Protein AF-A0A7C1XU34-F1 (afdb_monomer)

pLDDT: mean 89.06, std 16.56, range [38.44, 98.75]

Foldseek 3Di:
DLQVLLQLLLVLLLVLLVCLVVVVLVCQCVCVVVSCVVNVVPDDCPLFLSQLSNQLSVLSNVCSVVVNPQDPPDDSNCSSVVSNQSSVCSNVVHDHPDVVSCVRRTPPDDPPDDDPPDD

Mean predicted aligned error: 5.74 Å

Secondary structure (DSSP, 8-state):
-HHHHHHHHHHHHHHHHHHHHTT-GGGTTTTHHHHHHHHTTTS-TTSHHHHHHHHHHHHHHHHHHTTTSS-TT--GGGHHHHHHHHHHHHHHT-----HHHHHHH-TT-----------

Structure (mmCIF, N/CA/C/O backbone):
data_AF-A0A7C1XU34-F1
#
_entry.id   AF-A0A7C1XU34-F1
#
loop_
_atom_site.group_PDB
_atom_site.id
_atom_site.type_symbol
_atom_site.label_atom_id
_atom_site.label_alt_id
_atom_site.label_comp_id
_atom_site.label_asym_id
_atom_site.label_entity_id
_atom_site.label_seq_id
_atom_site.pdbx_PDB_ins_code
_atom_site.Cartn_x
_atom_site.Cartn_y
_atom_site.Cartn_z
_atom_site.occupancy
_atom_site.B_iso_or_equiv
_atom_site.auth_seq_id
_atom_site.auth_comp_id
_atom_site.auth_asym_id
_atom_site.auth_atom_id
_atom_site.pdbx_PDB_model_num
ATOM 1 N N . MET A 1 1 ? 3.729 -8.753 -18.789 1.00 50.91 1 MET A N 1
ATOM 2 C CA . MET A 1 1 ? 4.411 -9.210 -17.562 1.00 50.91 1 MET A CA 1
ATOM 3 C C . MET A 1 1 ? 4.471 -8.108 -16.505 1.00 50.91 1 MET A C 1
ATOM 5 O O . MET A 1 1 ? 3.938 -8.359 -15.441 1.00 50.91 1 MET A O 1
ATOM 9 N N . LYS A 1 2 ? 4.934 -6.871 -16.790 1.00 59.91 2 LYS A N 1
ATOM 10 C CA . LYS A 1 2 ? 4.867 -5.751 -15.812 1.00 59.91 2 LYS A CA 1
ATOM 11 C C . LYS A 1 2 ? 3.477 -5.512 -15.187 1.00 59.91 2 LYS A C 1
ATOM 13 O O . LYS A 1 2 ? 3.383 -5.260 -13.994 1.00 59.91 2 LYS A O 1
ATOM 18 N N . ASN A 1 3 ? 2.404 -5.665 -15.968 1.00 82.19 3 ASN A N 1
ATOM 19 C CA . ASN A 1 3 ? 1.040 -5.459 -15.463 1.00 82.19 3 ASN A CA 1
ATOM 20 C C . ASN A 1 3 ? 0.565 -6.527 -14.466 1.00 82.19 3 ASN A C 1
ATOM 22 O O . ASN A 1 3 ? -0.354 -6.249 -13.713 1.00 82.19 3 ASN A O 1
ATOM 26 N N . GLU A 1 4 ? 1.142 -7.733 -14.458 1.00 95.06 4 GLU A N 1
ATOM 27 C CA . GLU A 1 4 ? 0.662 -8.809 -13.579 1.00 95.06 4 GLU A CA 1
ATOM 28 C C . GLU A 1 4 ? 1.117 -8.586 -12.136 1.00 95.06 4 GLU A C 1
ATOM 30 O O . GLU A 1 4 ? 0.281 -8.525 -11.243 1.00 95.06 4 GLU A O 1
ATOM 35 N N . ALA A 1 5 ? 2.414 -8.344 -11.920 1.00 96.38 5 ALA A N 1
ATOM 36 C CA . ALA A 1 5 ? 2.938 -7.987 -10.600 1.00 96.38 5 ALA A CA 1
ATOM 37 C C . ALA A 1 5 ? 2.281 -6.714 -10.043 1.00 96.38 5 ALA A C 1
ATOM 39 O O . ALA A 1 5 ? 1.947 -6.653 -8.861 1.00 96.38 5 ALA A O 1
ATOM 40 N N . ALA A 1 6 ? 2.074 -5.709 -10.905 1.00 97.31 6 ALA A N 1
ATOM 41 C CA . ALA A 1 6 ? 1.376 -4.482 -10.538 1.00 97.31 6 ALA A CA 1
ATOM 42 C C . ALA A 1 6 ? -0.056 -4.767 -10.066 1.00 97.31 6 ALA A C 1
ATOM 44 O O . ALA A 1 6 ? -0.470 -4.231 -9.044 1.00 97.31 6 ALA A O 1
ATOM 45 N N . GLU A 1 7 ? -0.793 -5.625 -10.776 1.00 98.06 7 GLU A N 1
ATOM 46 C CA . GLU A 1 7 ? -2.173 -5.964 -10.424 1.00 98.06 7 GLU A CA 1
ATOM 47 C C . GLU A 1 7 ? -2.266 -6.791 -9.137 1.00 98.06 7 GLU A C 1
ATOM 49 O O . GLU A 1 7 ? -3.172 -6.558 -8.340 1.00 98.06 7 GLU A O 1
ATOM 54 N N . ILE A 1 8 ? -1.333 -7.723 -8.904 1.00 98.25 8 ILE A N 1
ATOM 55 C CA . ILE A 1 8 ? -1.276 -8.515 -7.663 1.00 98.25 8 ILE A CA 1
ATOM 56 C C . ILE A 1 8 ? -1.110 -7.583 -6.457 1.00 98.25 8 ILE A C 1
ATOM 58 O O . ILE A 1 8 ? -1.913 -7.631 -5.525 1.00 98.25 8 ILE A O 1
ATOM 62 N N . LEU A 1 9 ? -0.110 -6.695 -6.496 1.00 98.25 9 LEU A N 1
ATOM 63 C CA . LEU A 1 9 ? 0.153 -5.776 -5.390 1.00 98.25 9 LEU A CA 1
ATOM 64 C C . LEU A 1 9 ? -0.958 -4.725 -5.236 1.00 98.25 9 LEU A C 1
ATOM 66 O O . LEU A 1 9 ? -1.373 -4.436 -4.117 1.00 98.25 9 LEU A O 1
ATOM 70 N N . ALA A 1 10 ? -1.487 -4.189 -6.341 1.00 98.44 10 ALA A N 1
ATOM 71 C CA . ALA A 1 10 ? -2.591 -3.230 -6.313 1.00 98.44 10 ALA A CA 1
ATOM 72 C C . ALA A 1 10 ? -3.847 -3.817 -5.648 1.00 98.44 10 ALA A C 1
ATOM 74 O O . ALA A 1 10 ? -4.435 -3.169 -4.785 1.00 98.44 10 ALA A O 1
ATOM 75 N N . LYS A 1 11 ? -4.223 -5.056 -5.995 1.00 98.50 11 LYS A N 1
ATOM 76 C CA . LYS A 1 11 ? -5.366 -5.738 -5.371 1.00 98.50 11 LYS A CA 1
ATOM 77 C C . LYS A 1 11 ? -5.164 -5.965 -3.883 1.00 98.50 11 LYS A C 1
ATOM 79 O O . LYS A 1 11 ? -6.091 -5.732 -3.120 1.00 98.50 11 LYS A O 1
ATOM 84 N N . ALA A 1 12 ? -3.970 -6.377 -3.467 1.00 98.56 12 ALA A N 1
ATOM 85 C CA . ALA A 1 12 ? -3.688 -6.596 -2.053 1.00 98.56 12 ALA A CA 1
ATOM 86 C C . ALA A 1 12 ? -3.825 -5.300 -1.230 1.00 98.56 12 ALA A C 1
ATOM 88 O O . ALA A 1 12 ? -4.454 -5.295 -0.176 1.00 98.56 12 ALA A O 1
ATOM 89 N N . LEU A 1 13 ? -3.330 -4.172 -1.754 1.00 98.69 13 LEU A N 1
ATOM 90 C CA . LEU A 1 13 ? -3.511 -2.859 -1.121 1.00 98.69 13 LEU A CA 1
ATOM 91 C C . LEU A 1 13 ? -4.990 -2.445 -1.031 1.00 98.69 13 LEU A C 1
ATOM 93 O O . LEU A 1 13 ? -5.408 -1.833 -0.047 1.00 98.69 13 LEU A O 1
ATOM 97 N N . GLU A 1 14 ? -5.791 -2.755 -2.051 1.00 98.75 14 GLU A N 1
ATOM 98 C CA . GLU A 1 14 ? -7.232 -2.484 -2.054 1.00 98.75 14 GLU A CA 1
ATOM 99 C C . GLU A 1 14 ? -8.007 -3.386 -1.084 1.00 98.75 14 GLU A C 1
ATOM 101 O O . GLU A 1 14 ? -8.924 -2.907 -0.414 1.00 98.75 14 GLU A O 1
ATOM 106 N N . GLU A 1 15 ? -7.636 -4.663 -0.985 1.00 98.62 15 GLU A N 1
ATOM 107 C CA . GLU A 1 15 ? -8.190 -5.622 -0.022 1.00 98.62 15 GLU A CA 1
ATOM 108 C C . GLU A 1 15 ? -7.960 -5.136 1.417 1.00 98.62 15 GLU A C 1
ATOM 110 O O . GLU A 1 15 ? -8.911 -5.050 2.197 1.00 98.62 15 GLU A O 1
ATOM 115 N N . ASP A 1 16 ? -6.746 -4.690 1.737 1.00 98.62 16 ASP A N 1
ATOM 116 C CA . ASP A 1 16 ? -6.415 -4.145 3.057 1.00 98.62 16 ASP A CA 1
ATOM 117 C C . ASP A 1 16 ? -7.124 -2.813 3.347 1.00 98.62 16 ASP A C 1
ATOM 119 O O . ASP A 1 16 ? -7.523 -2.532 4.483 1.00 98.62 16 ASP A O 1
ATOM 123 N N . ALA A 1 17 ? -7.351 -1.992 2.317 1.00 98.69 17 ALA A N 1
ATOM 124 C CA . ALA A 1 17 ? -8.153 -0.777 2.446 1.00 98.69 17 ALA A CA 1
ATOM 125 C C . ALA A 1 17 ? -9.597 -1.100 2.841 1.00 98.69 17 ALA A C 1
ATOM 127 O O . ALA A 1 17 ? -10.145 -0.461 3.744 1.00 98.69 17 ALA A O 1
ATOM 128 N N . ILE A 1 18 ? -10.189 -2.118 2.213 1.00 98.56 18 ILE A N 1
ATOM 129 C CA . ILE A 1 18 ? -11.527 -2.612 2.552 1.00 98.56 18 ILE A CA 1
ATOM 130 C C . ILE A 1 18 ? -11.545 -3.196 3.967 1.00 98.56 18 ILE A C 1
ATOM 132 O O . ILE A 1 18 ? -12.479 -2.911 4.722 1.00 98.56 18 ILE A O 1
ATOM 136 N N . ALA A 1 19 ? -10.527 -3.972 4.343 1.00 98.25 19 ALA A N 1
ATOM 137 C CA . ALA A 1 19 ? -10.405 -4.554 5.675 1.00 98.25 19 ALA A CA 1
ATOM 138 C C . ALA A 1 19 ? -10.406 -3.470 6.761 1.00 98.25 19 ALA A C 1
ATOM 140 O O . ALA A 1 19 ? -11.237 -3.507 7.674 1.00 98.25 19 ALA A O 1
ATOM 141 N N . GLN A 1 20 ? -9.564 -2.440 6.615 1.00 97.94 20 GLN A N 1
ATOM 142 C CA . GLN A 1 20 ? -9.514 -1.345 7.581 1.00 97.94 20 GLN A CA 1
ATOM 143 C C . GLN A 1 20 ? -10.856 -0.606 7.688 1.00 97.94 20 GLN A C 1
ATOM 145 O O . GLN A 1 20 ? -11.329 -0.330 8.792 1.00 97.94 20 GLN A O 1
ATOM 150 N N . GLU A 1 21 ? -11.464 -0.258 6.554 1.00 98.12 21 GLU A N 1
ATOM 151 C CA . GLU A 1 21 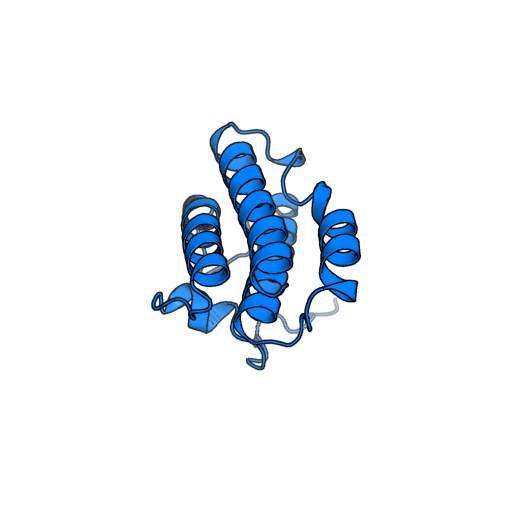? -12.729 0.488 6.511 1.00 98.12 21 GLU A CA 1
ATOM 152 C C . GLU A 1 21 ? -13.909 -0.314 7.064 1.00 98.12 21 GLU A C 1
ATOM 154 O O . GLU A 1 21 ? -14.828 0.264 7.645 1.00 98.12 21 GLU A O 1
ATOM 159 N N . SER A 1 22 ? -13.854 -1.639 6.941 1.00 97.94 22 SER A N 1
ATOM 160 C CA . SER A 1 22 ? -14.839 -2.563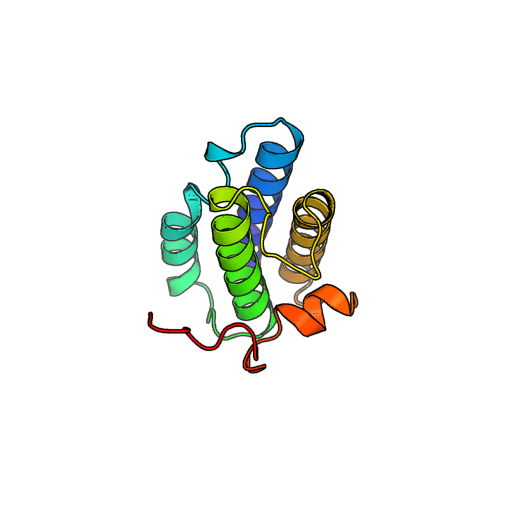 7.509 1.00 97.94 22 SER A CA 1
ATOM 161 C C . SER A 1 22 ? -14.607 -2.844 8.998 1.00 97.94 22 SER A C 1
ATOM 163 O O . SER A 1 22 ? -15.433 -3.493 9.634 1.00 97.94 22 SER A O 1
ATOM 165 N N . GLY A 1 23 ? -13.507 -2.342 9.571 1.00 97.06 23 GLY A N 1
ATOM 166 C CA . GLY A 1 23 ? -13.127 -2.573 10.964 1.00 97.06 23 GLY A CA 1
ATOM 167 C C . GLY A 1 23 ? -12.398 -3.897 11.212 1.00 97.06 23 GLY A C 1
ATOM 168 O O . GLY A 1 23 ? -12.093 -4.198 12.364 1.00 97.06 23 GLY A O 1
ATOM 169 N N . ASN A 1 24 ? -12.067 -4.651 10.163 1.00 97.25 24 ASN A N 1
ATOM 170 C CA . ASN A 1 24 ? -11.311 -5.900 10.238 1.00 97.25 24 ASN A CA 1
ATOM 171 C C . ASN A 1 24 ? -9.807 -5.597 10.264 1.00 97.25 24 ASN A C 1
ATOM 173 O O . ASN A 1 24 ? -9.077 -5.870 9.317 1.00 97.25 24 ASN A O 1
ATOM 177 N N . ILE A 1 25 ? -9.348 -4.948 11.333 1.00 95.81 25 ILE A N 1
ATOM 178 C CA . ILE A 1 25 ? -7.962 -4.462 11.425 1.00 95.81 25 ILE A CA 1
ATOM 179 C C . ILE A 1 25 ? -6.946 -5.613 11.392 1.00 95.81 25 ILE A C 1
ATOM 181 O O . ILE A 1 25 ? -5.867 -5.441 10.834 1.00 95.81 25 ILE A O 1
ATOM 185 N N . ASP A 1 26 ? -7.318 -6.775 11.933 1.00 94.88 26 ASP A N 1
ATOM 186 C CA . ASP A 1 26 ? -6.467 -7.971 12.000 1.00 94.88 26 ASP A CA 1
ATOM 187 C C . ASP A 1 26 ? -6.183 -8.595 10.620 1.00 94.88 26 ASP A C 1
ATOM 189 O O . ASP A 1 26 ? -5.247 -9.381 10.489 1.00 94.88 26 ASP A O 1
ATOM 193 N N . ASP A 1 27 ? -6.959 -8.236 9.590 1.00 96.88 27 ASP A N 1
ATOM 194 C CA . ASP A 1 27 ? -6.765 -8.737 8.224 1.00 96.88 27 ASP A CA 1
ATOM 195 C C . ASP A 1 27 ? -5.695 -7.931 7.455 1.00 96.88 27 ASP A C 1
ATOM 197 O O . ASP A 1 27 ? -5.200 -8.397 6.428 1.00 96.88 27 ASP A O 1
ATOM 201 N N . ILE A 1 28 ? -5.309 -6.740 7.941 1.00 97.75 28 ILE A N 1
ATOM 202 C CA . ILE A 1 28 ? -4.319 -5.875 7.278 1.00 97.75 28 ILE A CA 1
ATOM 203 C C . ILE A 1 28 ? -2.952 -6.567 7.270 1.00 97.75 28 ILE A C 1
ATOM 205 O O . ILE A 1 28 ? -2.392 -6.885 8.318 1.00 97.75 28 ILE A O 1
ATOM 209 N N . GLY A 1 29 ? -2.382 -6.745 6.081 1.00 96.38 29 GLY A N 1
ATOM 210 C CA . GLY A 1 29 ? -1.072 -7.353 5.873 1.00 96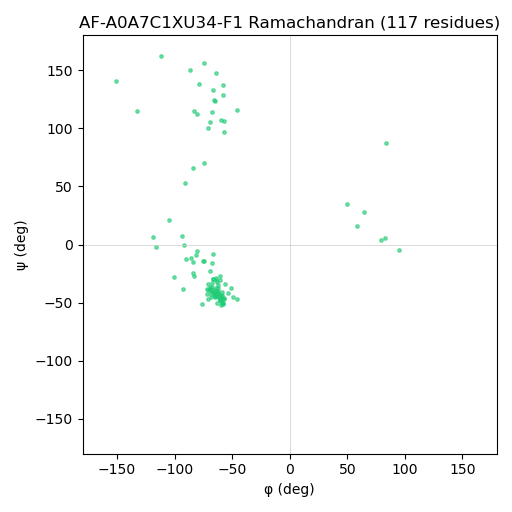.38 29 GLY A CA 1
ATOM 211 C C . GLY A 1 29 ? -1.059 -8.872 5.937 1.00 96.38 29 GLY A C 1
ATOM 212 O O . GLY A 1 29 ? 0.014 -9.458 5.804 1.00 96.38 29 GLY A O 1
ATOM 213 N N . LEU A 1 30 ? -2.213 -9.532 6.089 1.00 96.88 30 LEU A N 1
ATOM 214 C CA . LEU A 1 30 ? -2.279 -10.993 6.189 1.00 96.88 30 LEU A CA 1
ATOM 215 C C . LEU A 1 30 ? -1.636 -11.685 4.977 1.00 96.88 30 LEU A C 1
ATOM 217 O O . LEU A 1 30 ? -1.020 -12.739 5.111 1.00 96.88 30 LEU A O 1
ATOM 221 N N . ARG A 1 31 ? -1.757 -11.069 3.796 1.00 97.38 31 ARG A N 1
ATOM 222 C CA . ARG A 1 31 ? -1.223 -11.579 2.525 1.00 97.38 31 ARG A CA 1
ATOM 223 C C . ARG A 1 31 ? 0.166 -11.049 2.169 1.00 97.38 31 ARG A C 1
ATOM 225 O O . ARG A 1 31 ? 0.615 -11.281 1.051 1.00 97.38 31 ARG A O 1
ATOM 232 N N . TRP A 1 32 ? 0.836 -10.316 3.059 1.00 97.31 32 TRP A N 1
ATOM 233 C CA . TRP A 1 32 ? 2.080 -9.617 2.722 1.00 97.31 32 TRP A CA 1
ATOM 234 C C . TRP A 1 32 ? 3.166 -10.574 2.204 1.00 97.31 32 TRP A C 1
ATOM 236 O O . TRP A 1 32 ? 3.701 -10.359 1.114 1.00 97.31 32 TRP A O 1
ATOM 246 N N . ASP A 1 33 ? 3.439 -11.661 2.937 1.00 96.81 33 ASP A N 1
ATOM 247 C CA . ASP A 1 33 ? 4.472 -12.646 2.570 1.00 96.81 33 ASP A CA 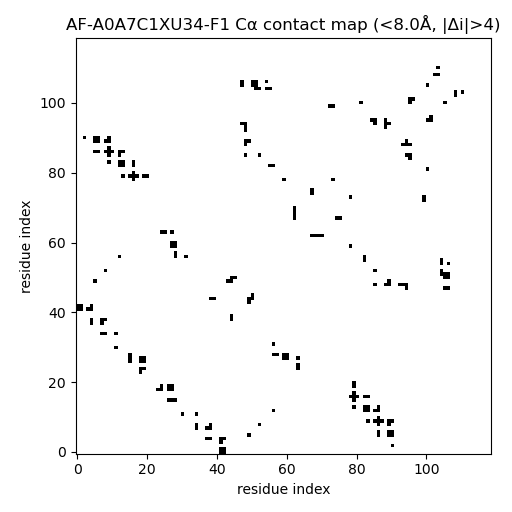1
ATOM 248 C C . ASP A 1 33 ? 4.120 -13.384 1.270 1.00 96.81 33 ASP A C 1
ATOM 250 O O . ASP A 1 33 ? 4.981 -13.573 0.406 1.00 96.81 33 ASP A O 1
ATOM 254 N N . ASP A 1 34 ? 2.846 -13.754 1.109 1.00 97.94 34 ASP A N 1
ATOM 255 C CA . ASP A 1 34 ? 2.343 -14.436 -0.085 1.00 97.94 34 ASP A CA 1
ATOM 256 C C . ASP A 1 34 ? 2.498 -13.546 -1.323 1.00 97.94 34 ASP A C 1
ATOM 258 O O . ASP A 1 34 ? 3.095 -13.953 -2.320 1.00 97.94 34 ASP A O 1
ATOM 262 N N . VAL A 1 35 ? 2.044 -12.292 -1.242 1.00 97.88 35 VAL A N 1
ATOM 263 C CA . VAL A 1 35 ? 2.147 -11.330 -2.345 1.00 97.88 35 VAL A CA 1
ATOM 264 C C . VAL A 1 35 ? 3.603 -11.034 -2.676 1.00 97.88 35 VAL A C 1
ATOM 266 O O . VAL A 1 35 ? 3.955 -10.996 -3.855 1.00 97.88 35 VAL A O 1
ATOM 269 N N . TYR A 1 36 ? 4.469 -10.871 -1.672 1.00 96.44 36 TYR A N 1
ATOM 270 C CA . TYR A 1 36 ? 5.897 -10.684 -1.907 1.00 96.44 36 TYR A CA 1
ATOM 271 C C . TYR A 1 36 ? 6.496 -11.869 -2.681 1.00 96.44 36 TYR A C 1
ATOM 273 O O . TYR A 1 36 ? 7.181 -11.669 -3.687 1.00 96.44 36 TYR A O 1
ATOM 281 N N . ALA A 1 37 ? 6.186 -13.104 -2.278 1.00 96.81 37 ALA A N 1
ATOM 282 C CA . ALA A 1 37 ? 6.637 -14.306 -2.974 1.00 96.81 37 ALA A CA 1
ATOM 283 C C . ALA A 1 37 ? 6.078 -14.418 -4.407 1.00 96.81 37 ALA A C 1
ATOM 285 O O . ALA A 1 37 ? 6.807 -14.835 -5.310 1.00 96.81 37 ALA A O 1
ATOM 286 N N . GLU A 1 38 ? 4.821 -14.020 -4.631 1.00 96.50 38 GLU A N 1
ATOM 287 C CA . GLU A 1 38 ? 4.165 -14.025 -5.946 1.00 96.50 38 GLU A CA 1
ATOM 288 C C . GLU A 1 38 ? 4.786 -13.016 -6.929 1.00 96.50 38 GLU A C 1
ATOM 290 O O . GLU A 1 38 ? 4.968 -13.334 -8.107 1.00 96.50 38 GLU A O 1
ATOM 295 N N . ILE A 1 39 ? 5.141 -11.806 -6.474 1.00 96.06 39 ILE A N 1
ATOM 296 C CA . ILE A 1 39 ? 5.653 -10.747 -7.363 1.00 96.06 39 ILE A CA 1
ATOM 297 C C . ILE A 1 39 ? 7.154 -10.858 -7.654 1.00 96.06 39 ILE A C 1
ATOM 299 O O . ILE A 1 39 ? 7.590 -10.431 -8.725 1.00 96.06 39 ILE A O 1
ATOM 303 N N . LEU A 1 40 ? 7.945 -11.445 -6.746 1.00 94.06 40 LEU A N 1
ATOM 304 C CA . LEU A 1 40 ? 9.399 -11.604 -6.893 1.00 94.06 40 LEU A CA 1
ATOM 305 C C . LEU A 1 40 ? 9.858 -12.199 -8.242 1.00 94.06 40 LEU A C 1
ATOM 307 O O . LEU A 1 40 ? 10.807 -11.669 -8.821 1.00 94.06 40 LEU A O 1
ATOM 311 N N . PRO A 1 41 ? 9.244 -13.272 -8.784 1.00 94.81 41 PRO A N 1
ATOM 312 C CA . PRO A 1 41 ? 9.640 -13.811 -10.087 1.00 94.81 41 PRO A CA 1
ATOM 313 C C . PRO A 1 41 ? 9.166 -12.966 -11.282 1.00 94.81 41 PRO A C 1
ATOM 315 O O . PRO A 1 41 ? 9.636 -13.182 -12.400 1.00 94.81 41 PRO A O 1
ATOM 318 N N . LEU A 1 42 ? 8.231 -12.033 -11.079 1.00 92.75 42 LEU A N 1
ATOM 319 C CA . LEU A 1 42 ? 7.570 -11.271 -12.143 1.00 92.75 42 LEU A CA 1
ATOM 320 C C . LEU A 1 42 ? 8.144 -9.862 -12.327 1.00 92.75 42 LEU A C 1
ATOM 322 O O . LEU A 1 42 ? 8.057 -9.305 -13.426 1.00 92.75 42 LEU A O 1
ATOM 326 N N . GLN A 1 43 ? 8.692 -9.273 -11.263 1.00 92.44 43 GLN A N 1
ATOM 327 C CA . GLN A 1 43 ? 9.088 -7.872 -11.231 1.00 92.44 43 GLN A CA 1
ATOM 328 C C . GLN A 1 43 ? 10.256 -7.635 -10.273 1.00 92.44 43 GLN A C 1
ATOM 330 O O . GLN A 1 43 ? 10.298 -8.162 -9.164 1.00 92.44 43 GLN A O 1
ATOM 335 N N . ASP A 1 44 ? 11.181 -6.766 -10.682 1.00 89.94 44 ASP A N 1
ATOM 336 C CA . ASP A 1 44 ? 12.182 -6.223 -9.771 1.00 89.94 44 ASP A CA 1
ATOM 337 C C . ASP A 1 44 ? 11.489 -5.284 -8.774 1.00 89.94 44 ASP A C 1
ATOM 339 O O . ASP A 1 44 ? 11.080 -4.174 -9.129 1.00 89.94 44 ASP A O 1
ATOM 343 N N . VAL A 1 45 ? 11.338 -5.751 -7.532 1.00 88.44 45 VAL A N 1
ATOM 344 C CA . VAL A 1 45 ? 10.715 -5.008 -6.425 1.00 88.44 45 VAL A CA 1
ATOM 345 C C . VAL A 1 45 ? 11.533 -3.790 -5.987 1.00 88.44 45 VAL A C 1
ATOM 347 O O . VAL A 1 45 ? 11.046 -2.988 -5.196 1.00 88.44 45 VAL A O 1
ATOM 350 N N . SER A 1 46 ? 12.756 -3.623 -6.504 1.00 88.38 46 SER A N 1
ATOM 351 C CA . SER A 1 46 ? 13.541 -2.401 -6.333 1.00 88.38 46 SER A CA 1
ATOM 352 C C . SER A 1 46 ? 13.149 -1.285 -7.310 1.00 88.38 46 SER A C 1
ATOM 354 O O . SER A 1 46 ? 13.578 -0.142 -7.122 1.00 88.38 46 SER A O 1
ATOM 356 N N . GLU A 1 47 ? 12.300 -1.564 -8.316 1.00 91.50 47 GLU A N 1
ATOM 357 C CA . GLU A 1 47 ? 11.714 -0.504 -9.140 1.00 91.50 47 GLU A CA 1
ATOM 358 C C . GLU A 1 47 ? 10.937 0.486 -8.245 1.00 91.50 47 GLU A C 1
ATOM 360 O O . GLU A 1 47 ? 10.201 0.059 -7.351 1.00 91.50 47 GLU A O 1
ATOM 365 N N . PRO A 1 48 ? 11.059 1.811 -8.468 1.00 93.38 48 PRO A N 1
ATOM 366 C CA . PRO A 1 48 ? 10.666 2.814 -7.477 1.00 93.38 48 PRO A CA 1
ATOM 367 C C . PRO A 1 48 ? 9.234 2.706 -6.943 1.00 93.38 48 PRO A C 1
ATOM 369 O O . PRO A 1 48 ? 9.030 2.858 -5.739 1.00 93.38 48 PRO A O 1
ATOM 372 N N . ILE A 1 49 ? 8.251 2.436 -7.810 1.00 95.25 49 ILE A N 1
ATOM 373 C CA . ILE A 1 49 ? 6.845 2.333 -7.397 1.00 95.25 49 ILE A CA 1
ATOM 374 C C . ILE A 1 49 ? 6.571 1.059 -6.590 1.00 95.25 49 ILE A C 1
ATOM 376 O O . ILE A 1 49 ? 5.852 1.117 -5.597 1.00 95.25 49 ILE A O 1
ATOM 380 N N . PHE A 1 50 ? 7.191 -0.069 -6.951 1.00 95.88 50 PHE A N 1
ATOM 381 C CA . PHE A 1 50 ? 7.067 -1.324 -6.206 1.00 95.88 50 PHE A CA 1
ATOM 382 C C . PHE A 1 50 ? 7.740 -1.215 -4.840 1.00 95.88 50 PHE A C 1
ATOM 384 O O . PHE A 1 50 ? 7.137 -1.566 -3.829 1.00 95.88 50 PHE A O 1
ATOM 391 N N . ALA A 1 51 ? 8.945 -0.646 -4.794 1.00 95.00 51 ALA A N 1
ATOM 392 C CA . ALA A 1 51 ? 9.653 -0.403 -3.545 1.00 95.00 51 ALA A CA 1
ATOM 393 C C . ALA A 1 51 ? 8.858 0.530 -2.614 1.00 95.00 51 ALA A C 1
ATOM 395 O O . ALA A 1 51 ? 8.713 0.232 -1.429 1.00 95.00 51 ALA A O 1
ATOM 396 N N . MET A 1 52 ? 8.295 1.623 -3.149 1.00 96.06 52 MET A N 1
ATOM 397 C CA . MET A 1 52 ? 7.439 2.540 -2.386 1.00 96.06 52 MET A CA 1
ATOM 398 C C . MET A 1 52 ? 6.174 1.846 -1.869 1.00 96.06 52 MET A C 1
ATOM 400 O O . MET A 1 52 ? 5.827 2.020 -0.704 1.00 96.06 52 MET A O 1
ATOM 404 N N . ALA A 1 53 ? 5.495 1.058 -2.706 1.00 97.38 53 ALA A N 1
ATOM 405 C CA . ALA A 1 53 ? 4.272 0.355 -2.327 1.00 97.38 53 ALA A CA 1
ATOM 406 C C . ALA A 1 53 ? 4.521 -0.708 -1.246 1.00 97.38 53 ALA A C 1
ATOM 408 O O . ALA A 1 53 ? 3.779 -0.762 -0.269 1.00 97.38 53 ALA A O 1
ATOM 409 N N . MET A 1 54 ? 5.601 -1.488 -1.359 1.00 96.94 54 MET A N 1
ATOM 410 C CA . MET A 1 54 ? 5.984 -2.462 -0.331 1.00 96.94 54 MET A CA 1
ATOM 411 C C . MET A 1 54 ? 6.378 -1.784 0.986 1.00 96.94 54 MET A C 1
ATOM 413 O O . MET A 1 54 ? 5.965 -2.234 2.051 1.00 96.94 54 MET A O 1
ATOM 417 N N . GLN A 1 55 ? 7.133 -0.681 0.926 1.00 95.38 55 GLN A N 1
ATOM 418 C CA . GLN A 1 55 ? 7.503 0.094 2.115 1.00 95.38 55 GLN A CA 1
ATOM 419 C C . GLN A 1 55 ? 6.282 0.740 2.784 1.00 95.38 55 GLN A C 1
ATOM 421 O O . GLN A 1 55 ? 6.197 0.792 4.011 1.00 95.38 55 GLN A O 1
ATOM 426 N N . PHE A 1 56 ? 5.336 1.240 1.988 1.00 97.50 56 PHE A N 1
ATOM 427 C CA . PHE A 1 56 ? 4.055 1.728 2.481 1.00 97.50 56 PHE A CA 1
ATOM 428 C C . PHE A 1 56 ? 3.278 0.620 3.193 1.00 97.50 56 PHE A C 1
ATOM 430 O O . PHE A 1 56 ? 2.804 0.839 4.305 1.00 97.50 56 PHE A O 1
ATOM 437 N N . TRP A 1 57 ? 3.183 -0.563 2.582 1.00 98.00 57 TRP A N 1
ATOM 438 C CA . TRP A 1 57 ? 2.425 -1.676 3.139 1.00 98.00 57 TRP A CA 1
ATOM 439 C C . TRP A 1 57 ? 3.020 -2.178 4.459 1.00 98.00 57 TRP A C 1
ATOM 441 O O . TRP A 1 57 ? 2.293 -2.309 5.437 1.00 98.00 57 TRP A O 1
ATOM 451 N N . ASP A 1 58 ? 4.345 -2.338 4.531 1.00 95.69 58 ASP A N 1
ATOM 452 C CA . ASP A 1 58 ? 5.063 -2.667 5.773 1.00 95.69 58 ASP A CA 1
ATOM 453 C C . ASP A 1 58 ? 4.795 -1.629 6.880 1.00 95.69 58 ASP A C 1
ATOM 455 O O . ASP A 1 58 ? 4.422 -1.970 8.003 1.00 95.69 58 ASP A O 1
ATOM 459 N N . GLY A 1 59 ? 4.874 -0.337 6.540 1.00 95.38 59 GLY A N 1
ATOM 460 C CA . GLY A 1 59 ? 4.549 0.741 7.474 1.00 95.38 59 GLY A CA 1
ATOM 461 C C . GLY A 1 59 ? 3.084 0.745 7.921 1.00 95.38 59 GLY A C 1
ATOM 462 O O . GLY A 1 59 ? 2.790 1.151 9.043 1.00 95.38 59 GLY A O 1
ATOM 463 N N . TRP A 1 60 ? 2.159 0.294 7.073 1.00 97.44 60 TRP A N 1
ATOM 464 C CA . TRP A 1 60 ? 0.748 0.180 7.429 1.00 97.44 60 TRP A CA 1
ATOM 465 C C . TRP A 1 60 ? 0.511 -0.963 8.414 1.00 97.44 60 TRP A C 1
ATOM 467 O O . TRP A 1 60 ? -0.196 -0.768 9.402 1.00 97.44 60 TRP A O 1
ATOM 477 N N . VAL A 1 61 ? 1.154 -2.112 8.195 1.00 96.50 61 VAL A N 1
ATOM 478 C CA . VAL A 1 61 ? 1.126 -3.254 9.120 1.00 96.50 61 VAL A CA 1
ATOM 479 C C . VAL A 1 61 ? 1.715 -2.870 10.478 1.00 96.50 61 VAL A C 1
ATOM 481 O O . VAL A 1 61 ? 1.123 -3.156 11.518 1.00 96.50 61 VAL A O 1
ATOM 484 N N . ASP A 1 62 ? 2.845 -2.156 10.508 1.00 95.31 62 ASP A N 1
ATOM 485 C CA . ASP A 1 62 ? 3.388 -1.639 11.771 1.00 95.31 62 ASP A CA 1
ATOM 486 C C . ASP A 1 62 ? 2.415 -0.650 12.438 1.00 95.31 62 ASP A C 1
ATOM 488 O O . ASP A 1 62 ? 2.207 -0.695 13.654 1.00 95.31 62 ASP A O 1
ATOM 492 N N . ALA A 1 63 ? 1.754 0.209 11.656 1.00 95.69 63 ALA A N 1
ATOM 493 C CA . ALA A 1 63 ? 0.773 1.156 12.171 1.00 95.69 63 ALA A CA 1
ATOM 494 C C . ALA A 1 63 ? -0.462 0.487 12.773 1.00 95.69 63 ALA A C 1
ATOM 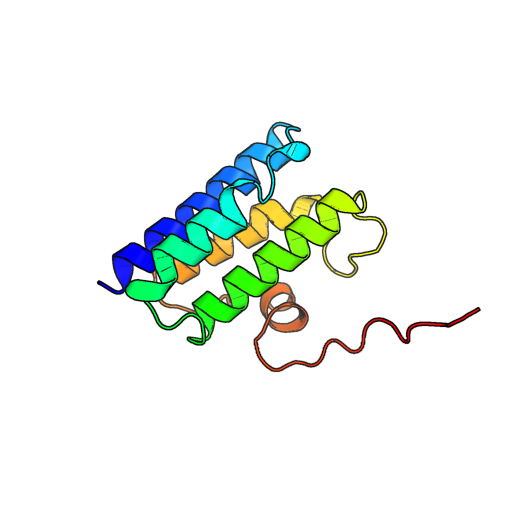496 O O . ALA A 1 63 ? -0.878 0.898 13.859 1.00 95.69 63 ALA A O 1
ATOM 497 N N . SER A 1 64 ? -1.043 -0.513 12.105 1.00 96.06 64 SER A N 1
ATOM 498 C CA . SER A 1 64 ? -2.216 -1.239 12.603 1.00 96.06 64 SER A CA 1
ATOM 499 C C . SER A 1 64 ? -1.883 -2.010 13.882 1.00 96.06 64 SER A C 1
ATOM 501 O O . SER A 1 64 ? -2.599 -1.864 14.874 1.00 96.06 64 SER A O 1
ATOM 503 N N . ASN A 1 65 ? -0.739 -2.704 13.914 1.00 94.19 65 ASN A N 1
ATOM 504 C CA . ASN A 1 65 ? -0.248 -3.440 15.084 1.00 94.19 65 ASN A CA 1
ATOM 505 C C . ASN A 1 65 ? -0.013 -2.547 16.313 1.00 94.19 65 ASN A C 1
ATOM 507 O O . ASN A 1 65 ? -0.103 -3.009 17.450 1.00 94.19 65 ASN A O 1
ATOM 511 N N . HIS A 1 66 ? 0.274 -1.262 16.096 1.00 94.00 66 HIS A N 1
ATOM 512 C CA . HIS A 1 66 ? 0.484 -0.273 17.155 1.00 94.00 66 HIS A CA 1
ATOM 513 C C . HIS A 1 66 ? -0.695 0.693 17.332 1.00 94.00 66 HIS A C 1
ATOM 515 O O . HIS A 1 66 ? -0.505 1.799 17.848 1.00 94.00 66 HIS A O 1
ATOM 521 N N . GLU A 1 67 ? -1.898 0.324 16.878 1.00 93.88 67 GLU A N 1
ATOM 522 C CA . GLU A 1 67 ? -3.118 1.132 17.008 1.00 93.88 67 GLU A CA 1
ATOM 523 C C . GLU A 1 67 ? -2.928 2.594 16.542 1.00 93.88 67 GLU A C 1
ATOM 525 O O . GLU A 1 67 ? -3.493 3.536 17.104 1.00 93.88 67 GLU A O 1
ATOM 530 N N . TRP A 1 68 ? -2.101 2.806 15.515 1.00 94.44 68 TRP A N 1
ATOM 531 C CA . TRP A 1 68 ? -1.745 4.107 14.937 1.00 94.44 68 TRP A CA 1
ATOM 532 C C . TRP A 1 68 ? -1.106 5.118 15.913 1.00 94.44 68 TRP A C 1
ATOM 534 O O . TRP A 1 68 ? -1.005 6.304 15.591 1.00 94.44 68 TRP A O 1
ATOM 544 N N . GLN A 1 69 ? -0.617 4.693 17.084 1.00 86.75 69 GLN A N 1
ATOM 545 C CA . GLN A 1 69 ? -0.161 5.607 18.144 1.00 86.75 69 GLN A CA 1
ATOM 546 C C . GLN A 1 69 ? 1.091 6.433 17.776 1.00 86.75 69 GLN A C 1
ATOM 548 O O . GLN A 1 69 ? 1.253 7.562 18.249 1.00 86.75 69 GLN A O 1
ATOM 553 N N . TYR A 1 70 ? 1.976 5.902 16.924 1.00 81.69 70 TYR A N 1
ATOM 554 C CA . TYR A 1 70 ? 3.304 6.488 16.653 1.00 81.69 70 TYR A CA 1
ATOM 555 C C . TYR A 1 70 ? 3.520 6.969 15.213 1.00 81.69 70 TYR A C 1
ATOM 557 O O . TYR A 1 70 ? 4.557 7.555 14.900 1.00 81.69 70 TYR A O 1
ATOM 565 N N . HIS A 1 71 ? 2.533 6.790 14.341 1.00 77.44 71 HIS A N 1
ATOM 566 C CA . HIS A 1 71 ? 2.711 6.896 12.894 1.00 77.44 71 HIS A CA 1
ATOM 567 C C . HIS A 1 71 ? 2.452 8.304 12.346 1.00 77.44 71 HIS A C 1
ATOM 569 O O . HIS A 1 71 ? 1.686 8.504 11.414 1.00 77.44 71 HIS A O 1
ATOM 575 N N . LYS A 1 72 ? 3.110 9.328 12.902 1.00 78.44 72 LYS A N 1
ATOM 576 C CA . LYS A 1 72 ? 3.069 10.681 12.316 1.00 78.44 72 LYS A CA 1
ATOM 577 C C . LYS A 1 72 ? 4.022 10.763 11.112 1.00 78.44 72 LYS A C 1
ATOM 579 O O . LYS A 1 72 ? 5.147 10.284 11.219 1.00 78.44 72 LYS A O 1
ATOM 584 N N . PRO A 1 73 ? 3.629 11.416 10.002 1.00 88.19 73 PRO A N 1
ATOM 585 C CA . PRO A 1 73 ? 2.466 12.301 9.857 1.00 88.19 73 PRO A CA 1
ATOM 586 C C . PRO A 1 73 ? 1.159 11.634 9.377 1.00 88.19 73 PRO A C 1
ATOM 588 O O . PRO A 1 73 ? 0.164 12.345 9.245 1.00 88.19 73 PRO A O 1
ATOM 591 N N . VAL A 1 74 ? 1.138 10.323 9.117 1.00 92.38 74 VAL A N 1
ATOM 592 C CA . VAL A 1 74 ? 0.004 9.628 8.481 1.00 92.38 74 VAL A CA 1
ATOM 593 C C . VAL A 1 74 ? -1.081 9.265 9.502 1.00 92.38 74 VAL A C 1
ATOM 595 O O . VAL A 1 74 ? -0.889 8.444 10.394 1.00 92.38 74 VAL A O 1
ATOM 598 N N . LYS A 1 75 ? -2.267 9.861 9.378 1.00 93.38 75 LYS A N 1
ATOM 599 C CA . LYS A 1 75 ? -3.415 9.528 10.237 1.00 93.38 75 LYS A CA 1
ATOM 600 C C . LYS A 1 75 ? -4.027 8.182 9.850 1.00 93.38 75 LYS A C 1
ATOM 602 O O . LYS A 1 75 ? -3.947 7.778 8.692 1.00 93.38 75 LYS A O 1
ATOM 607 N N . LYS A 1 76 ? -4.711 7.537 10.802 1.00 95.31 76 LYS A N 1
ATOM 608 C CA . LYS A 1 76 ? -5.414 6.258 10.609 1.00 95.31 76 LYS A CA 1
ATOM 609 C C . LYS A 1 76 ? -6.255 6.236 9.329 1.00 95.31 76 LYS A C 1
ATOM 611 O O . LYS A 1 76 ? -6.160 5.303 8.543 1.00 95.31 76 LYS A O 1
ATOM 616 N N . GLU A 1 77 ? -7.031 7.283 9.085 1.00 96.00 77 GLU A N 1
ATOM 617 C CA . GLU A 1 77 ? -7.973 7.354 7.964 1.00 96.00 77 GLU A CA 1
ATOM 618 C C . GLU A 1 77 ? -7.282 7.578 6.609 1.00 96.00 77 GLU A C 1
ATOM 620 O O . GLU A 1 77 ? -7.906 7.417 5.566 1.00 96.00 77 GLU A O 1
ATOM 625 N N . GLN A 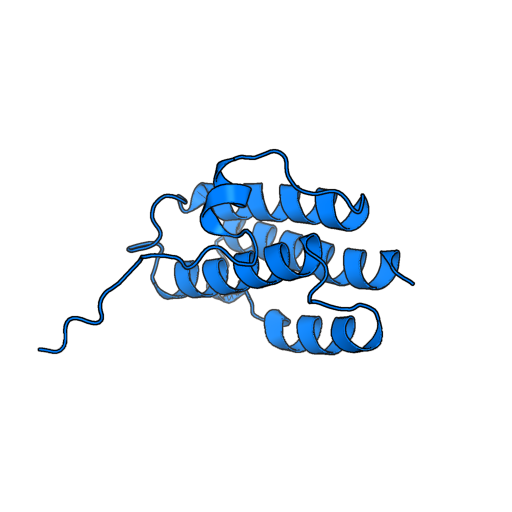1 78 ? -6.001 7.959 6.603 1.00 96.88 78 GLN A N 1
ATOM 626 C CA . GLN A 1 78 ? -5.258 8.231 5.373 1.00 96.88 78 GLN A CA 1
ATOM 627 C C . GLN A 1 78 ? -4.677 6.966 4.743 1.00 96.88 78 GLN A C 1
ATOM 629 O O . GLN A 1 78 ? -4.478 6.953 3.532 1.00 96.88 78 GLN A O 1
ATOM 634 N N . TRP A 1 79 ? -4.442 5.905 5.521 1.00 97.69 79 TRP A N 1
ATOM 635 C CA . TRP A 1 79 ? -3.853 4.669 5.003 1.00 97.69 79 TRP A CA 1
ATOM 636 C C . TRP A 1 79 ? -4.682 4.035 3.868 1.00 97.69 79 TRP A C 1
ATOM 638 O O . TRP A 1 79 ? -4.126 3.865 2.785 1.00 97.69 79 TRP A O 1
ATOM 648 N N . PRO A 1 80 ? -6.009 3.818 3.993 1.00 98.44 80 PRO A N 1
ATOM 649 C CA . PRO A 1 80 ? -6.815 3.259 2.899 1.00 98.44 80 PRO A CA 1
ATOM 650 C C . PRO A 1 80 ? -6.883 4.163 1.659 1.00 98.44 80 PRO A C 1
ATOM 652 O O . PRO A 1 80 ? -7.048 3.685 0.538 1.00 98.44 80 PRO A O 1
ATOM 655 N N . ILE A 1 81 ? -6.772 5.483 1.843 1.00 98.19 81 ILE A N 1
ATOM 656 C CA . ILE A 1 81 ? -6.760 6.456 0.739 1.00 98.19 81 ILE A CA 1
ATOM 657 C C . ILE A 1 81 ? -5.443 6.336 -0.033 1.00 98.19 81 ILE A C 1
ATOM 659 O O . ILE A 1 81 ? -5.440 6.250 -1.258 1.00 98.19 81 ILE A O 1
ATOM 663 N N . PHE A 1 82 ? -4.326 6.292 0.691 1.00 98.31 82 PHE A N 1
ATOM 664 C CA . PHE A 1 82 ? -2.988 6.169 0.122 1.00 98.31 82 PHE A CA 1
ATOM 665 C C . PHE A 1 82 ? -2.761 4.811 -0.545 1.00 98.31 82 PHE A C 1
ATOM 667 O O . PHE A 1 82 ? -2.141 4.754 -1.603 1.00 98.31 82 PHE A O 1
ATOM 674 N N . ALA A 1 83 ? -3.321 3.740 0.018 1.00 98.62 83 ALA A N 1
ATOM 675 C CA . ALA A 1 83 ? -3.302 2.407 -0.571 1.00 98.62 83 ALA A CA 1
ATOM 676 C C . ALA A 1 83 ? -3.927 2.385 -1.972 1.00 98.62 83 ALA A C 1
ATOM 678 O O . ALA A 1 83 ? -3.320 1.875 -2.911 1.00 98.62 83 ALA A O 1
ATOM 679 N N . ARG A 1 84 ? -5.101 3.011 -2.136 1.00 98.62 84 ARG A N 1
ATOM 680 C CA . ARG A 1 84 ? -5.774 3.115 -3.441 1.00 98.62 84 ARG A CA 1
ATOM 681 C C . ARG A 1 84 ? -5.018 4.007 -4.421 1.00 98.62 84 ARG A C 1
ATOM 683 O O . ARG A 1 84 ? -4.889 3.651 -5.585 1.00 98.62 84 ARG A O 1
ATOM 690 N N . GLU A 1 85 ? -4.451 5.120 -3.950 1.00 98.38 85 GLU A N 1
ATOM 691 C CA . GLU A 1 85 ? -3.594 5.968 -4.790 1.00 98.38 85 GLU A CA 1
ATOM 692 C C . GLU A 1 85 ? -2.382 5.183 -5.327 1.00 98.38 85 GLU A C 1
ATOM 694 O O . GLU A 1 85 ? -2.048 5.273 -6.511 1.00 98.38 85 GLU A O 1
ATOM 699 N N . LEU A 1 86 ? -1.740 4.371 -4.481 1.00 98.12 86 LEU A N 1
ATOM 700 C CA . LEU A 1 86 ? -0.625 3.515 -4.885 1.00 98.12 86 LEU A CA 1
ATOM 701 C C . LEU A 1 86 ? -1.066 2.374 -5.808 1.00 98.12 86 LEU A C 1
ATOM 703 O O . LEU A 1 86 ? -0.338 2.063 -6.748 1.00 98.12 86 LEU A O 1
ATOM 707 N N . ALA A 1 87 ? -2.249 1.793 -5.598 1.00 98.38 87 ALA A N 1
ATOM 708 C CA . ALA A 1 87 ? -2.829 0.795 -6.495 1.00 98.38 87 ALA A CA 1
ATOM 709 C C . ALA A 1 87 ? -3.015 1.354 -7.921 1.00 98.38 87 ALA A C 1
ATOM 711 O O . ALA A 1 87 ? -2.586 0.731 -8.896 1.00 98.38 87 ALA A O 1
ATOM 712 N N . ASP A 1 88 ? -3.555 2.569 -8.054 1.00 98.12 88 ASP A N 1
ATOM 713 C CA . ASP A 1 88 ? -3.696 3.250 -9.349 1.00 98.12 88 ASP A CA 1
ATOM 714 C C . ASP A 1 88 ? -2.336 3.564 -9.992 1.00 98.12 88 ASP A C 1
ATOM 716 O O . ASP A 1 88 ? -2.144 3.386 -11.202 1.00 98.12 88 ASP A O 1
ATOM 720 N N . CYS A 1 89 ? -1.366 3.989 -9.179 1.00 97.50 89 CYS A N 1
ATOM 721 C CA . CYS A 1 89 ? -0.001 4.264 -9.619 1.00 97.50 89 CYS A CA 1
ATOM 722 C C . CYS A 1 89 ? 0.718 3.004 -10.117 1.00 97.50 89 CYS A C 1
ATOM 724 O O . CYS A 1 89 ? 1.359 3.048 -11.168 1.00 97.50 89 CYS A O 1
ATOM 726 N N . LEU A 1 90 ? 0.573 1.874 -9.417 1.00 96.88 90 LEU A N 1
ATOM 727 C CA . LEU A 1 90 ? 1.112 0.574 -9.825 1.00 96.88 90 LEU A CA 1
ATOM 728 C C . LEU A 1 90 ? 0.562 0.162 -11.190 1.00 96.88 90 LEU A C 1
ATOM 730 O O . LEU A 1 90 ? 1.336 -0.138 -12.100 1.00 96.88 90 LEU A O 1
ATOM 734 N N . ARG A 1 91 ? -0.764 0.213 -11.362 1.00 96.12 91 ARG A N 1
ATOM 735 C CA . ARG A 1 91 ? -1.429 -0.141 -12.629 1.00 96.12 91 ARG A CA 1
ATOM 736 C C . ARG A 1 91 ? -1.021 0.766 -13.785 1.00 96.12 91 ARG A C 1
ATOM 738 O O . ARG A 1 91 ? -0.908 0.307 -14.920 1.00 96.12 91 ARG A O 1
ATOM 745 N N . SER A 1 92 ? -0.789 2.043 -13.496 1.00 94.94 92 SER A N 1
ATOM 746 C CA . SER A 1 92 ? -0.394 3.046 -14.491 1.00 94.94 92 SER A CA 1
ATOM 747 C C . SER A 1 92 ? 1.118 3.090 -14.740 1.00 94.94 92 SER A C 1
ATOM 749 O O . SER A 1 92 ? 1.564 3.733 -15.690 1.00 94.94 92 SER A O 1
ATOM 751 N N . GLY A 1 93 ? 1.920 2.425 -13.901 1.00 93.50 93 GLY A N 1
ATOM 752 C CA . GLY A 1 93 ? 3.381 2.499 -13.936 1.00 93.50 93 GLY A CA 1
ATOM 753 C C . GLY A 1 93 ? 3.929 3.895 -13.619 1.00 93.50 93 GLY A C 1
ATOM 754 O O . GLY A 1 93 ? 4.995 4.264 -14.113 1.00 93.50 93 GLY A O 1
ATOM 755 N N . THR A 1 94 ? 3.198 4.692 -12.839 1.00 94.62 94 THR A N 1
ATOM 756 C CA . THR A 1 94 ? 3.556 6.071 -12.476 1.00 94.62 94 THR A CA 1
ATOM 757 C C . THR A 1 94 ? 3.888 6.183 -10.993 1.00 94.62 94 THR A C 1
ATOM 759 O O . THR A 1 94 ? 3.517 5.328 -10.199 1.00 94.62 94 THR A O 1
ATOM 762 N N . MET A 1 95 ? 4.574 7.254 -10.596 1.00 95.44 95 MET A N 1
ATOM 763 C CA . MET A 1 95 ? 4.754 7.592 -9.179 1.00 95.44 95 MET A CA 1
ATOM 764 C C . MET A 1 95 ? 3.572 8.431 -8.672 1.00 95.44 95 MET A C 1
ATOM 766 O O . MET A 1 95 ? 3.022 9.207 -9.461 1.00 95.4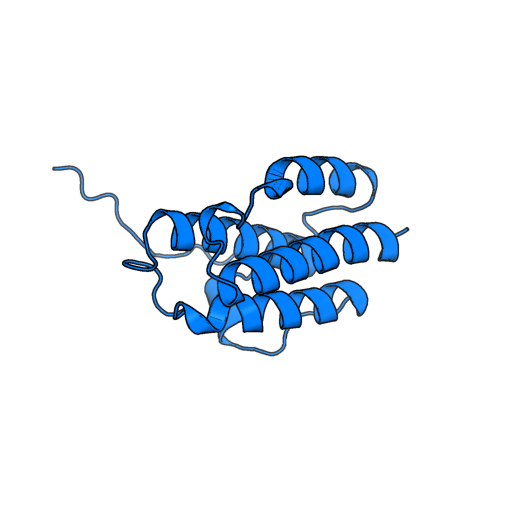4 95 MET A O 1
ATOM 770 N N . PRO A 1 96 ? 3.210 8.341 -7.378 1.00 95.56 96 PRO A N 1
ATOM 771 C CA . PRO A 1 96 ? 2.201 9.219 -6.798 1.00 95.56 96 PRO A CA 1
ATOM 772 C C . PRO A 1 96 ? 2.664 10.678 -6.827 1.00 95.56 96 PRO A C 1
ATOM 774 O O . PRO A 1 96 ? 3.851 10.972 -6.683 1.00 95.56 96 PRO A O 1
ATOM 777 N N . ALA A 1 97 ? 1.713 11.600 -6.982 1.00 93.75 97 ALA A N 1
ATOM 778 C CA . ALA A 1 97 ? 1.957 13.042 -6.876 1.00 93.75 97 ALA A CA 1
ATOM 779 C C . ALA A 1 97 ? 1.776 13.559 -5.437 1.00 93.75 97 ALA A C 1
ATOM 781 O O . ALA A 1 97 ? 2.149 14.691 -5.122 1.00 93.75 97 ALA A O 1
ATOM 782 N N . ASN A 1 98 ? 1.189 12.747 -4.555 1.00 94.38 98 ASN A N 1
ATOM 783 C CA . ASN A 1 98 ? 0.951 13.097 -3.168 1.00 94.38 98 ASN A CA 1
ATOM 784 C C . ASN A 1 98 ? 2.264 13.222 -2.387 1.00 94.38 98 ASN A C 1
ATOM 786 O O . ASN A 1 98 ? 2.981 12.251 -2.137 1.00 94.38 98 ASN A O 1
ATOM 790 N N . GLN A 1 99 ? 2.553 14.449 -1.954 1.00 92.94 99 GLN A N 1
ATOM 791 C CA . GLN A 1 99 ? 3.804 14.781 -1.284 1.00 92.94 99 GLN A CA 1
ATOM 792 C C . GLN A 1 99 ? 4.013 14.000 0.020 1.00 92.94 99 GLN A C 1
ATOM 794 O O . GLN A 1 99 ? 5.151 13.692 0.357 1.00 92.94 99 GLN A O 1
ATOM 799 N N . MET A 1 100 ? 2.943 13.632 0.736 1.00 91.56 100 MET A N 1
ATOM 800 C CA . MET A 1 100 ? 3.064 12.843 1.965 1.00 91.56 100 MET A CA 1
ATOM 801 C C . MET A 1 100 ? 3.535 11.416 1.669 1.00 91.56 100 MET A C 1
ATOM 803 O O . MET A 1 100 ? 4.428 10.924 2.356 1.00 91.56 100 MET A O 1
ATOM 807 N N . LEU A 1 101 ? 2.992 10.784 0.623 1.00 92.62 101 LEU A N 1
ATOM 808 C CA . LEU A 1 101 ? 3.454 9.474 0.158 1.00 92.62 101 LEU A CA 1
ATOM 809 C C . LEU A 1 101 ? 4.932 9.527 -0.244 1.00 92.62 101 LEU A C 1
ATOM 811 O O . LEU A 1 101 ? 5.737 8.714 0.210 1.00 92.62 101 LEU A O 1
ATOM 815 N N . ILE A 1 102 ? 5.301 10.544 -1.025 1.00 92.56 102 ILE A N 1
ATOM 816 C CA . ILE A 1 102 ? 6.682 10.761 -1.461 1.00 92.56 102 ILE A CA 1
ATOM 817 C C . ILE A 1 102 ? 7.609 10.967 -0.257 1.00 92.56 102 ILE A C 1
ATOM 819 O O . ILE A 1 102 ? 8.683 10.370 -0.190 1.00 92.56 102 ILE A O 1
ATOM 823 N N . ASP A 1 103 ? 7.231 11.816 0.695 1.00 90.06 103 ASP A N 1
ATOM 824 C CA . ASP A 1 103 ? 8.120 12.206 1.786 1.00 90.06 103 ASP A CA 1
ATOM 825 C C . ASP A 1 103 ? 8.376 11.083 2.789 1.00 90.06 103 ASP A C 1
ATOM 827 O O . ASP A 1 103 ? 9.480 11.015 3.339 1.00 90.06 103 ASP A O 1
ATOM 831 N N . VAL A 1 104 ? 7.376 10.229 3.019 1.00 89.75 104 VAL A N 1
ATOM 832 C CA . VAL A 1 104 ? 7.416 9.169 4.033 1.00 89.75 104 VAL A CA 1
ATOM 833 C C . VAL A 1 104 ? 7.909 7.840 3.455 1.00 89.75 104 VAL A C 1
ATOM 835 O O . VAL A 1 104 ? 8.677 7.152 4.125 1.00 89.75 104 VAL A O 1
ATOM 838 N N . PHE A 1 105 ? 7.527 7.498 2.219 1.00 91.75 105 PHE A N 1
ATOM 839 C CA . PHE A 1 105 ? 7.708 6.146 1.668 1.00 91.75 105 PHE A CA 1
ATOM 840 C C . PHE A 1 105 ? 8.596 6.073 0.416 1.00 91.75 105 PHE A C 1
ATOM 842 O O . PHE A 1 105 ? 8.709 5.011 -0.188 1.00 91.75 105 PHE A O 1
ATOM 849 N N . SER A 1 106 ? 9.243 7.167 -0.013 1.00 85.94 106 SER A N 1
ATOM 850 C CA . SER A 1 106 ? 10.174 7.077 -1.150 1.00 85.94 106 SER A CA 1
ATOM 851 C C . SER A 1 106 ? 11.414 6.233 -0.820 1.00 85.94 106 SER A C 1
ATOM 853 O O . SER A 1 106 ? 12.090 6.518 0.180 1.00 85.94 106 SER A O 1
ATOM 855 N N . PRO A 1 107 ? 11.811 5.302 -1.710 1.00 71.81 107 PRO A N 1
ATOM 856 C CA . PRO A 1 107 ? 13.031 4.521 -1.547 1.00 71.81 107 PRO A CA 1
ATOM 857 C C . PRO A 1 107 ? 14.255 5.442 -1.448 1.00 71.81 107 PRO A C 1
ATOM 859 O O . PRO A 1 107 ? 14.458 6.327 -2.278 1.00 71.81 107 PRO A O 1
ATOM 862 N N . GLY A 1 108 ? 15.087 5.254 -0.421 1.00 64.62 108 GLY A N 1
ATOM 863 C CA . GLY A 1 108 ? 16.346 5.995 -0.262 1.00 64.62 108 GLY A CA 1
ATOM 864 C C . GLY A 1 108 ? 16.293 7.241 0.629 1.00 64.62 108 GLY A C 1
ATOM 865 O O . GLY A 1 108 ? 17.351 7.796 0.941 1.00 64.62 108 GLY A O 1
ATOM 866 N N . ARG A 1 109 ? 15.124 7.654 1.142 1.00 53.94 109 ARG A N 1
ATOM 867 C CA . ARG A 1 109 ? 15.103 8.540 2.316 1.00 53.94 109 ARG A CA 1
ATOM 868 C C . ARG A 1 109 ? 15.306 7.699 3.573 1.00 53.94 109 ARG A C 1
ATOM 870 O O . ARG A 1 109 ? 14.437 6.930 3.962 1.00 53.94 109 ARG A O 1
ATOM 877 N N . ARG A 1 110 ? 16.451 7.868 4.247 1.00 42.25 110 ARG A N 1
ATOM 878 C CA . ARG A 1 110 ? 16.590 7.439 5.647 1.00 42.25 110 ARG A CA 1
ATOM 879 C C . ARG A 1 110 ? 15.550 8.207 6.452 1.00 42.25 110 ARG A C 1
ATOM 881 O O . ARG A 1 110 ? 15.725 9.403 6.683 1.00 42.25 110 ARG A O 1
ATOM 888 N N . THR A 1 111 ? 14.494 7.539 6.887 1.00 41.50 111 THR A N 1
ATOM 889 C CA . THR A 1 111 ? 13.638 8.041 7.954 1.00 41.50 111 THR A CA 1
ATOM 890 C C . THR A 1 111 ? 14.525 8.286 9.172 1.00 41.50 111 THR A C 1
ATOM 892 O O . THR A 1 111 ? 15.005 7.368 9.833 1.00 41.50 111 THR A O 1
ATOM 895 N N . ILE A 1 112 ? 14.790 9.560 9.468 1.00 41.91 112 ILE A N 1
ATOM 896 C CA . ILE A 1 112 ? 15.284 9.978 10.779 1.00 41.91 112 ILE A CA 1
ATOM 897 C C . ILE A 1 112 ? 14.086 9.891 11.722 1.00 41.91 112 ILE A C 1
ATOM 899 O O . ILE A 1 112 ? 13.533 10.909 12.121 1.00 41.91 112 ILE A O 1
ATOM 903 N N . ILE A 1 113 ? 13.627 8.684 12.041 1.00 45.28 113 ILE A N 1
ATOM 904 C CA . ILE A 1 113 ? 12.631 8.495 13.090 1.00 45.28 113 ILE A CA 1
ATOM 905 C C . ILE A 1 113 ? 13.124 7.360 13.985 1.00 45.28 113 ILE A C 1
ATOM 907 O O . ILE A 1 113 ? 13.269 6.216 13.572 1.00 45.28 113 ILE A O 1
ATOM 911 N N . SER A 1 114 ? 13.409 7.757 15.228 1.00 41.47 114 SER A N 1
ATOM 912 C CA . SER A 1 114 ? 13.778 6.941 16.389 1.00 41.47 114 SER A CA 1
ATOM 913 C C . SER A 1 114 ? 15.249 6.534 16.520 1.00 41.47 114 SER A C 1
ATOM 915 O O . SER A 1 114 ? 15.660 5.409 16.239 1.0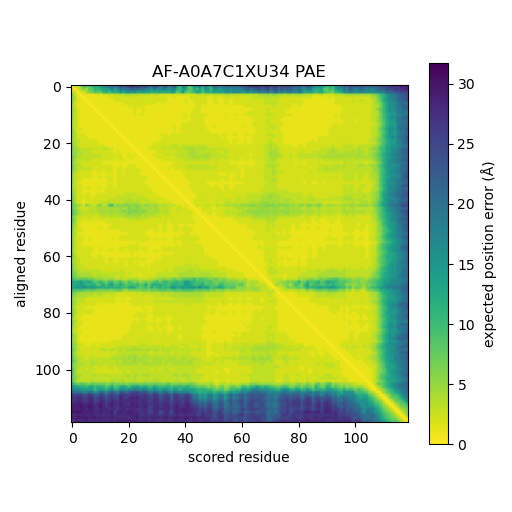0 41.47 114 SER A O 1
ATOM 917 N N . LYS A 1 115 ? 16.033 7.411 17.166 1.00 38.94 115 LYS A N 1
ATOM 918 C CA . LYS A 1 115 ? 17.037 6.940 18.134 1.00 38.94 115 LYS A CA 1
ATOM 919 C C . LYS A 1 115 ? 16.356 5.900 19.033 1.00 38.94 115 LYS A C 1
ATOM 921 O O . LYS A 1 115 ? 15.461 6.258 19.794 1.00 38.94 115 LY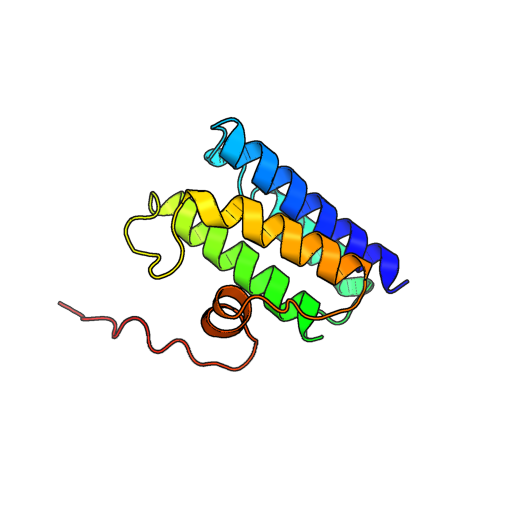S A O 1
ATOM 926 N N . ARG A 1 116 ? 16.802 4.641 18.987 1.00 40.62 116 ARG A N 1
ATOM 927 C CA . ARG A 1 116 ? 16.586 3.682 20.079 1.00 40.62 116 ARG A CA 1
ATOM 928 C C . ARG A 1 116 ? 17.180 4.298 21.349 1.00 40.62 116 ARG A C 1
ATOM 930 O O . ARG A 1 116 ? 18.390 4.234 21.554 1.00 40.62 116 ARG A O 1
ATOM 937 N N . ILE A 1 117 ? 16.353 4.936 22.176 1.00 43.38 117 ILE A N 1
ATOM 938 C CA . ILE A 1 117 ? 16.733 5.281 23.545 1.00 43.38 117 ILE A CA 1
ATOM 939 C C . ILE A 1 117 ? 16.766 3.953 24.297 1.00 43.38 117 ILE A C 1
ATOM 941 O O . ILE A 1 117 ? 15.728 3.396 24.646 1.00 43.38 117 ILE A O 1
ATOM 945 N N . LYS A 1 118 ? 17.971 3.409 24.477 1.00 38.44 118 LYS A N 1
ATOM 946 C CA . LYS A 1 118 ? 18.209 2.361 25.466 1.00 38.44 118 LYS A CA 1
ATOM 947 C C . LYS A 1 118 ? 17.991 2.992 26.846 1.00 38.44 118 LYS A C 1
ATOM 949 O O . LYS A 1 118 ? 18.587 4.034 27.122 1.00 38.44 118 LYS A O 1
ATOM 954 N N . LYS A 1 119 ? 17.102 2.398 27.646 1.00 40.69 119 LYS A N 1
ATOM 955 C CA . LYS A 1 119 ? 17.119 2.571 29.104 1.00 40.69 119 LYS A CA 1
ATOM 956 C C . LYS A 1 119 ? 18.415 2.001 29.669 1.00 40.69 119 LYS A C 1
ATOM 958 O O . LYS A 1 119 ? 18.922 1.024 29.069 1.00 40.69 119 LYS A O 1
#

Solvent-accessible surface area (backbone atoms only — not comparable to full-atom values): 6854 Å² total; per-residue (Å²): 101,71,64,54,37,23,46,56,53,23,50,52,34,43,52,32,26,50,24,51,75,73,65,41,56,85,54,42,59,72,56,49,69,59,50,53,64,65,26,56,88,54,41,72,55,78,42,66,57,50,32,21,49,53,47,43,50,53,53,47,38,55,26,58,78,51,74,50,74,78,42,77,91,64,52,76,80,46,52,45,54,51,29,46,53,46,22,54,19,41,68,68,74,42,75,75,86,52,62,66,58,50,74,75,31,40,79,86,65,80,76,91,71,74,83,82,77,75,129

Radius of gyration: 14.09 Å; Cα contacts (8 Å, |Δi|>4): 125; chains: 1; bounding box: 33×29×47 Å

Sequence (119 aa):
MKNEAAEILAKALEEDAIAQESGNIDDIGLRWDDVYAEILPLQDVSEPIFAMAMQFWDGWVDASNHEWQYHKPVKKEQWPIFARELADCLRSGTMPANQMLIDVFSPGRRTIISKRIKK

Nearest PDB structures (foldseek):
  7uwb-assembly1_k  TM=3.780E-01  e=4.210E+00  Citrus x limon
  7u8r-assembly1_h  TM=3.315E-01  e=2.663E+00  Sus scrofa
  6wm3-assembly1_3  TM=2.877E-01  e=7.368E+00  Homo sapiens
  7uwb-assembly1_m  TM=2.982E-01  e=7.002E+00  Citrus x limon